Protein AF-W2BV32-F1 (afdb_monomer)

Solvent-accessible surface area (backbone atoms only — not comparable to full-atom values): 8600 Å² total; per-residue (Å²): 132,86,81,79,48,70,67,58,54,51,50,51,53,52,51,51,54,51,52,50,53,52,49,52,53,50,53,54,49,51,54,41,50,52,50,33,45,52,23,51,53,49,30,51,48,43,51,47,50,52,44,66,72,35,69,88,46,52,92,75,50,54,70,66,59,51,42,52,52,34,34,50,50,22,66,65,28,39,62,22,51,52,48,24,21,56,45,9,70,75,32,90,90,38,41,74,41,48,69,47,67,60,48,67,52,40,73,44,46,42,74,52,52,80,95,43,48,68,58,54,52,50,46,50,48,50,46,47,49,43,45,67,75,60,50,59,94,88,56,89,50,76,55,67,63,36,43,58,55,44,46,51,66,72,75,107

Nearest PDB structures (foldseek):
  8tn1-assembly1_B  TM=3.705E-01  e=7.586E+00  synthetic construct
  7jh6-assembly4_D  TM=3.608E-01  e=7.218E+00  synthetic construct

Structure (mmCIF, N/CA/C/O backbone):
data_AF-W2BV32-F1
#
_entry.id   AF-W2BV32-F1
#
loop_
_atom_site.group_PDB
_atom_site.id
_atom_site.type_symbol
_atom_site.label_atom_id
_atom_site.label_alt_id
_atom_site.label_comp_id
_atom_site.label_asym_id
_atom_site.label_entity_id
_atom_site.label_seq_id
_atom_site.pdbx_PDB_ins_code
_atom_site.Cartn_x
_atom_site.Cartn_y
_atom_site.Cartn_z
_atom_site.occupancy
_atom_site.B_iso_or_equiv
_atom_site.auth_seq_id
_atom_site.auth_comp_id
_atom_site.auth_asym_id
_atom_site.auth_atom_id
_atom_site.pdbx_PDB_model_num
ATOM 1 N N . MET A 1 1 ? 40.824 -3.278 -50.685 1.00 48.25 1 MET A N 1
ATOM 2 C CA . MET A 1 1 ? 40.286 -2.396 -49.625 1.00 48.25 1 MET A CA 1
ATOM 3 C C . MET A 1 1 ? 38.795 -2.242 -49.868 1.00 48.25 1 MET A C 1
ATOM 5 O O . MET A 1 1 ? 38.428 -1.757 -50.929 1.00 48.25 1 MET A O 1
ATOM 9 N N . ASN A 1 2 ? 37.943 -2.731 -48.963 1.00 56.16 2 ASN A N 1
ATOM 10 C CA . ASN A 1 2 ? 36.494 -2.552 -49.095 1.00 56.16 2 ASN A CA 1
ATOM 11 C C . ASN A 1 2 ? 36.163 -1.063 -48.935 1.00 56.16 2 ASN A C 1
ATOM 13 O O . ASN A 1 2 ? 36.404 -0.492 -47.875 1.00 56.16 2 ASN A O 1
ATOM 17 N N . ASN A 1 3 ? 35.633 -0.441 -49.990 1.00 65.56 3 ASN A N 1
ATOM 18 C CA . ASN A 1 3 ? 35.112 0.923 -49.939 1.00 65.56 3 ASN A CA 1
ATOM 19 C C . ASN A 1 3 ? 33.829 0.925 -49.105 1.00 65.56 3 ASN A C 1
ATOM 21 O O . ASN A 1 3 ? 32.744 0.670 -49.630 1.00 65.56 3 ASN A O 1
ATOM 25 N N . ILE A 1 4 ? 33.961 1.191 -47.805 1.00 74.19 4 ILE A N 1
ATOM 26 C CA . ILE A 1 4 ? 32.819 1.472 -46.934 1.00 74.19 4 ILE A CA 1
ATOM 27 C C . ILE A 1 4 ? 32.139 2.722 -47.493 1.00 74.19 4 ILE A C 1
ATOM 29 O O . ILE A 1 4 ? 32.755 3.787 -47.582 1.00 74.19 4 ILE A O 1
ATOM 33 N N . LYS A 1 5 ? 30.883 2.597 -47.932 1.00 84.62 5 LYS A N 1
ATOM 34 C CA . LYS A 1 5 ? 30.152 3.734 -48.493 1.00 84.62 5 LYS A CA 1
ATOM 35 C C . LYS A 1 5 ? 29.690 4.617 -47.337 1.00 84.62 5 LYS A C 1
ATOM 37 O O . LYS A 1 5 ? 29.309 4.114 -46.287 1.00 84.62 5 LYS A O 1
ATOM 42 N N . ILE A 1 6 ? 29.648 5.934 -47.540 1.00 84.38 6 ILE A N 1
ATOM 43 C CA . ILE A 1 6 ? 29.184 6.905 -46.525 1.00 84.38 6 ILE A CA 1
ATOM 44 C C . ILE A 1 6 ? 27.814 6.510 -45.944 1.00 84.38 6 ILE A C 1
ATOM 46 O O . ILE A 1 6 ? 27.593 6.626 -44.743 1.00 84.38 6 ILE A O 1
ATOM 50 N N . LYS A 1 7 ? 26.918 5.959 -46.775 1.00 86.88 7 LYS A N 1
ATOM 51 C CA . LYS A 1 7 ? 25.623 5.421 -46.332 1.00 86.88 7 LYS A CA 1
ATOM 52 C C . LYS A 1 7 ? 25.747 4.317 -45.272 1.00 86.88 7 LYS A C 1
ATOM 54 O O . LYS A 1 7 ? 24.935 4.276 -44.359 1.00 86.88 7 LYS A O 1
ATOM 59 N N . ASP A 1 8 ? 26.763 3.461 -45.366 1.00 87.19 8 ASP A N 1
ATOM 60 C CA . ASP A 1 8 ? 26.977 2.349 -44.440 1.00 87.19 8 ASP A CA 1
ATOM 61 C C . ASP A 1 8 ? 27.458 2.898 -43.085 1.00 87.19 8 ASP A C 1
ATOM 63 O O . ASP A 1 8 ? 27.006 2.446 -42.038 1.00 87.19 8 ASP A O 1
ATOM 67 N N . ILE A 1 9 ? 28.282 3.956 -43.100 1.00 88.00 9 ILE A N 1
ATOM 68 C CA . ILE A 1 9 ? 28.706 4.688 -41.892 1.00 88.00 9 ILE A CA 1
ATOM 69 C C . ILE A 1 9 ? 27.505 5.364 -41.216 1.00 88.00 9 ILE A C 1
ATOM 71 O O . ILE A 1 9 ? 27.337 5.243 -40.004 1.00 88.00 9 ILE A O 1
ATOM 75 N N . ILE A 1 10 ? 26.641 6.036 -41.986 1.00 91.50 10 ILE A N 1
ATOM 76 C CA . ILE A 1 10 ? 25.425 6.682 -41.461 1.00 91.50 10 ILE A CA 1
ATOM 77 C C . ILE A 1 10 ? 24.498 5.649 -40.809 1.00 91.50 10 ILE A C 1
ATOM 79 O O . ILE A 1 10 ? 24.000 5.887 -39.711 1.00 91.50 10 ILE A O 1
ATOM 83 N N . ILE A 1 11 ? 24.299 4.491 -41.447 1.00 93.12 11 ILE A N 1
ATOM 84 C CA . ILE A 1 11 ? 23.478 3.404 -40.893 1.00 93.12 11 ILE A CA 1
ATOM 85 C C . ILE A 1 11 ? 24.051 2.914 -39.558 1.00 93.12 11 ILE A C 1
ATOM 87 O O . ILE A 1 11 ? 23.295 2.747 -38.604 1.00 93.12 11 ILE A O 1
ATOM 91 N N . VAL A 1 12 ? 25.372 2.730 -39.459 1.00 93.44 12 VAL A N 1
ATOM 92 C CA . VAL A 1 12 ? 26.023 2.308 -38.208 1.00 93.44 12 VAL A CA 1
ATOM 93 C C . VAL A 1 12 ? 25.848 3.356 -37.105 1.00 93.44 12 VAL A C 1
ATOM 95 O O . VAL A 1 12 ? 25.494 2.996 -35.984 1.00 93.44 12 VAL A O 1
ATOM 98 N N . ILE A 1 13 ? 26.021 4.646 -37.411 1.00 93.69 13 ILE A N 1
ATOM 99 C CA . ILE A 1 13 ? 25.813 5.732 -36.436 1.00 93.69 13 ILE A CA 1
ATOM 100 C C . ILE A 1 13 ? 24.363 5.740 -35.932 1.00 93.69 13 ILE A C 1
ATOM 102 O O . ILE A 1 13 ? 24.135 5.803 -34.723 1.00 93.69 13 ILE A O 1
ATOM 106 N N . LEU A 1 14 ? 23.383 5.630 -36.835 1.00 94.94 14 LEU A N 1
ATOM 107 C CA . LEU A 1 14 ? 21.966 5.584 -36.466 1.00 94.94 14 LEU A CA 1
ATOM 108 C C . LEU A 1 14 ? 21.632 4.346 -35.624 1.00 94.94 14 LEU A C 1
ATOM 110 O O . LEU A 1 14 ? 20.899 4.459 -34.644 1.00 94.94 14 LEU A O 1
ATOM 114 N N . ALA A 1 15 ? 22.194 3.182 -35.958 1.00 94.62 15 ALA A N 1
ATOM 115 C CA . ALA A 1 15 ? 22.001 1.958 -35.185 1.00 94.62 15 ALA A CA 1
ATOM 116 C C . ALA A 1 15 ? 22.562 2.084 -33.758 1.00 94.62 15 ALA A C 1
ATOM 118 O O . ALA A 1 15 ? 21.894 1.686 -32.804 1.00 94.62 15 ALA A O 1
ATOM 119 N N . ILE A 1 16 ? 23.744 2.690 -33.594 1.00 95.19 16 ILE A N 1
ATOM 120 C CA . ILE A 1 16 ? 24.341 2.953 -32.275 1.00 95.19 16 ILE A CA 1
ATOM 121 C C . ILE A 1 16 ? 23.478 3.939 -31.476 1.00 95.19 16 ILE A C 1
ATOM 123 O O . ILE A 1 16 ? 23.203 3.694 -30.303 1.00 95.19 16 ILE A O 1
ATOM 127 N N . ALA A 1 17 ? 23.005 5.022 -32.102 1.00 94.94 17 ALA A N 1
ATOM 128 C CA . ALA A 1 17 ? 22.154 6.013 -31.443 1.00 94.94 17 ALA A CA 1
ATOM 129 C C . ALA A 1 17 ? 20.810 5.417 -30.984 1.00 94.94 17 ALA A C 1
ATOM 131 O O . ALA A 1 17 ? 20.353 5.689 -29.870 1.00 94.94 17 ALA A O 1
ATOM 132 N N . LEU A 1 18 ? 20.196 4.560 -31.807 1.00 94.69 18 LEU A N 1
ATOM 133 C CA . LEU A 1 18 ? 18.983 3.825 -31.444 1.00 94.69 18 LEU A CA 1
ATOM 134 C C . LEU A 1 18 ? 19.245 2.844 -30.297 1.00 94.69 18 LEU A C 1
ATOM 136 O O . LEU A 1 18 ? 18.495 2.842 -29.324 1.00 94.69 18 LEU A O 1
ATOM 140 N N . ALA A 1 19 ? 20.322 2.058 -30.368 1.00 94.38 19 ALA A N 1
ATOM 141 C CA . ALA A 1 19 ? 20.691 1.118 -29.311 1.00 94.38 19 ALA A CA 1
ATOM 142 C C . ALA A 1 19 ? 20.950 1.827 -27.971 1.00 94.38 19 ALA A C 1
ATOM 144 O O . ALA A 1 19 ? 20.477 1.367 -26.934 1.00 94.38 19 ALA A O 1
ATOM 145 N N . PHE A 1 20 ? 21.639 2.972 -27.992 1.00 93.50 20 PHE A N 1
ATOM 146 C CA . PHE A 1 20 ? 21.865 3.790 -26.802 1.00 93.50 20 PHE A CA 1
ATOM 147 C C . PHE A 1 20 ? 20.552 4.337 -26.227 1.00 93.50 20 PHE A C 1
ATOM 149 O O . PHE A 1 20 ? 20.319 4.246 -25.026 1.00 93.50 20 PHE A O 1
ATOM 156 N N . SER A 1 21 ? 19.658 4.831 -27.087 1.00 91.12 21 SER A N 1
ATOM 157 C CA . SER A 1 21 ? 18.344 5.337 -26.666 1.00 91.12 21 SER A CA 1
ATOM 158 C C . SER A 1 21 ? 17.497 4.241 -26.010 1.00 91.12 21 SER A C 1
ATOM 160 O O . SER A 1 21 ? 16.915 4.454 -24.949 1.00 91.12 21 SER A O 1
ATOM 162 N N . VAL A 1 22 ? 17.472 3.041 -26.603 1.00 90.69 22 VAL A N 1
ATOM 163 C CA . VAL A 1 22 ? 16.794 1.865 -26.034 1.00 90.69 22 VAL A CA 1
ATOM 164 C C . VAL A 1 22 ? 17.420 1.469 -24.696 1.00 90.69 22 VAL A C 1
ATOM 166 O O . VAL A 1 22 ? 16.694 1.203 -23.742 1.00 90.69 22 VAL A O 1
ATOM 169 N N . TYR A 1 23 ? 18.751 1.477 -24.593 1.00 91.44 23 TYR A N 1
ATOM 170 C CA . TYR A 1 23 ? 19.456 1.192 -23.343 1.00 91.44 23 TYR A CA 1
ATOM 171 C C . TYR A 1 23 ? 19.076 2.173 -22.224 1.00 91.44 23 TYR A C 1
ATOM 173 O O . TYR A 1 23 ? 18.764 1.735 -21.117 1.00 91.44 23 TYR A O 1
ATOM 181 N N . CYS A 1 24 ? 19.040 3.480 -22.506 1.00 88.38 24 CYS A N 1
ATOM 182 C CA . CYS A 1 24 ? 18.604 4.491 -21.539 1.00 88.38 24 CYS A CA 1
ATOM 183 C C . CYS A 1 24 ? 17.172 4.234 -21.053 1.00 88.38 24 CYS A C 1
ATOM 185 O O . CYS A 1 24 ? 16.939 4.211 -19.847 1.00 88.38 24 CYS A O 1
ATOM 187 N N . ILE A 1 25 ? 16.240 3.950 -21.970 1.00 87.94 25 ILE A N 1
ATOM 188 C CA . ILE A 1 25 ? 14.847 3.630 -21.624 1.00 87.94 25 ILE A CA 1
ATOM 189 C C . ILE A 1 25 ? 14.774 2.391 -20.723 1.00 87.94 25 ILE A C 1
ATOM 191 O O . ILE A 1 25 ? 14.016 2.384 -19.752 1.00 87.94 25 ILE A O 1
ATOM 195 N N . ILE A 1 26 ? 15.550 1.343 -21.014 1.00 87.75 26 ILE A N 1
ATOM 196 C CA . ILE A 1 26 ? 15.592 0.133 -20.180 1.00 87.75 26 ILE A CA 1
ATOM 197 C C . ILE A 1 26 ? 16.084 0.480 -18.772 1.00 87.75 26 ILE A C 1
ATOM 199 O O . ILE A 1 26 ? 15.426 0.120 -17.799 1.00 87.75 26 ILE A O 1
ATOM 203 N N . LYS A 1 27 ? 17.185 1.231 -18.649 1.00 89.25 27 LYS A N 1
ATOM 204 C CA . LYS A 1 27 ? 17.752 1.611 -17.345 1.00 89.25 27 LYS A CA 1
ATOM 205 C C . LYS A 1 27 ? 16.840 2.506 -16.518 1.00 89.25 27 LYS A C 1
ATOM 207 O O . LYS A 1 27 ? 16.714 2.292 -15.315 1.00 89.25 27 LYS A O 1
ATOM 212 N N . GLU A 1 28 ? 16.164 3.461 -17.144 1.00 88.06 28 GLU A N 1
ATOM 213 C CA . GLU A 1 28 ? 15.154 4.272 -16.461 1.00 88.06 28 GLU A CA 1
ATOM 214 C C . GLU A 1 28 ? 13.997 3.408 -15.949 1.00 88.06 28 GLU A C 1
ATOM 216 O O . GLU A 1 28 ? 13.564 3.564 -14.808 1.00 88.06 28 GLU A O 1
ATOM 221 N N . ASN A 1 29 ? 13.522 2.452 -16.753 1.00 88.19 29 ASN A N 1
ATOM 222 C CA . ASN A 1 29 ? 12.444 1.559 -16.336 1.00 88.19 29 ASN A CA 1
ATOM 223 C C . ASN A 1 29 ? 12.867 0.574 -15.243 1.00 88.19 29 ASN A C 1
ATOM 225 O O . ASN A 1 29 ? 12.047 0.293 -14.375 1.00 88.19 29 ASN A O 1
ATOM 229 N N . GLU A 1 30 ? 14.110 0.087 -15.243 1.00 89.69 30 GLU A N 1
ATOM 230 C CA . GLU A 1 30 ? 14.673 -0.705 -14.138 1.00 89.69 30 GLU A CA 1
ATOM 231 C C . GLU A 1 30 ? 14.678 0.105 -12.831 1.00 89.69 30 GLU A C 1
ATOM 233 O O . GLU A 1 30 ? 14.182 -0.364 -11.811 1.00 89.69 30 GLU A O 1
ATOM 238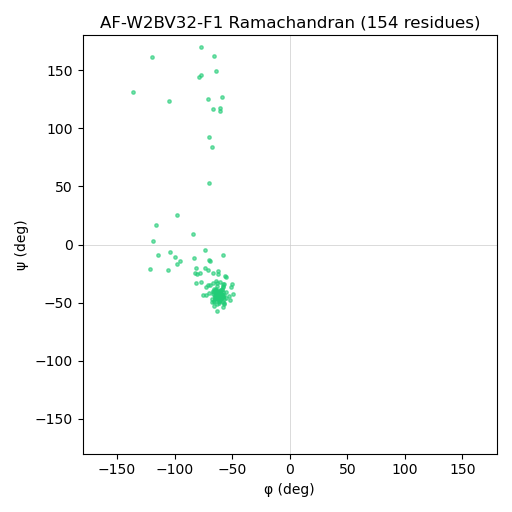 N N . ALA A 1 31 ? 15.127 1.363 -12.866 1.00 90.38 31 ALA A N 1
ATOM 239 C CA . ALA A 1 31 ? 15.119 2.223 -11.681 1.00 90.38 31 ALA A CA 1
ATOM 240 C C . ALA A 1 31 ? 13.694 2.518 -11.169 1.00 90.38 31 ALA A C 1
ATOM 242 O O . ALA A 1 31 ? 13.446 2.521 -9.961 1.00 90.38 31 ALA A O 1
ATOM 243 N N . ILE A 1 32 ? 12.735 2.738 -12.078 1.00 91.00 32 ILE A N 1
ATOM 244 C CA . ILE A 1 32 ? 11.313 2.902 -11.730 1.00 91.00 32 ILE A CA 1
ATOM 245 C C . ILE A 1 32 ? 10.764 1.618 -11.097 1.00 91.00 32 ILE A C 1
ATOM 247 O O . ILE A 1 32 ? 10.062 1.686 -10.087 1.00 91.00 32 ILE A O 1
ATOM 251 N N . ALA A 1 33 ? 11.101 0.461 -11.668 1.00 89.44 33 ALA A N 1
ATOM 252 C CA . ALA A 1 33 ? 10.710 -0.855 -11.177 1.00 89.44 33 ALA A CA 1
ATOM 253 C C . ALA A 1 33 ? 11.175 -1.064 -9.725 1.00 89.44 33 ALA A C 1
ATOM 255 O O . ALA A 1 33 ? 10.363 -1.371 -8.847 1.00 89.44 33 ALA A O 1
ATOM 256 N N . ASP A 1 34 ? 12.456 -0.816 -9.455 1.00 90.00 34 ASP A N 1
ATOM 257 C CA . ASP A 1 34 ? 13.046 -0.938 -8.120 1.00 90.00 34 ASP A CA 1
ATOM 258 C C . ASP A 1 34 ? 12.420 0.043 -7.123 1.00 90.00 34 ASP A C 1
ATOM 260 O 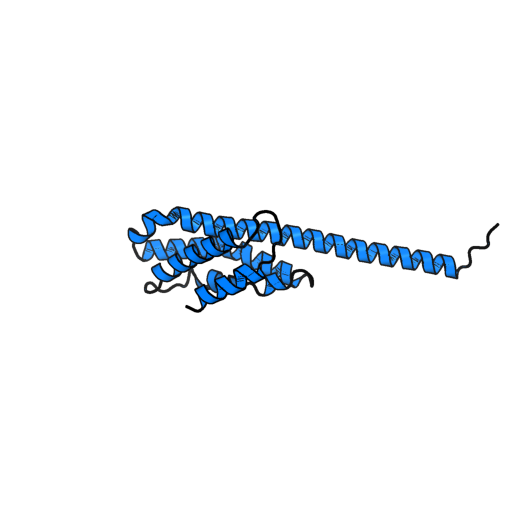O . ASP A 1 34 ? 12.098 -0.329 -5.989 1.00 90.00 34 ASP A O 1
ATOM 264 N N . GLY A 1 35 ? 12.173 1.284 -7.553 1.00 91.50 35 GLY A N 1
ATOM 265 C CA . GLY A 1 35 ? 11.501 2.292 -6.738 1.00 91.50 35 GLY A CA 1
ATOM 266 C C . GLY A 1 35 ? 10.083 1.876 -6.338 1.00 91.50 35 GLY A C 1
ATOM 267 O O . GLY A 1 35 ? 9.720 1.979 -5.164 1.00 91.50 35 GLY A O 1
ATOM 268 N N . ILE A 1 36 ? 9.292 1.349 -7.280 1.00 90.88 36 ILE A N 1
ATOM 269 C CA . ILE A 1 36 ? 7.943 0.834 -6.998 1.00 90.88 36 ILE A CA 1
ATOM 270 C C . ILE A 1 36 ? 8.027 -0.364 -6.055 1.00 90.88 36 ILE A C 1
ATOM 272 O O . ILE A 1 36 ? 7.283 -0.413 -5.077 1.00 90.88 36 ILE A O 1
ATOM 276 N N . LYS A 1 37 ? 8.945 -1.305 -6.296 1.00 88.44 37 LYS A N 1
ATOM 277 C CA . LYS A 1 37 ? 9.123 -2.489 -5.447 1.00 88.44 37 LYS A CA 1
ATOM 278 C C . LYS A 1 37 ? 9.431 -2.103 -3.998 1.00 88.44 37 LYS A C 1
ATOM 280 O O . LYS A 1 37 ? 8.766 -2.583 -3.081 1.00 88.44 37 LYS A O 1
ATOM 285 N N . SER A 1 38 ? 10.389 -1.200 -3.798 1.00 90.38 38 SER A N 1
ATOM 286 C CA . SER A 1 38 ? 10.771 -0.693 -2.475 1.00 90.38 38 SER A CA 1
ATOM 287 C C . SER A 1 38 ? 9.603 0.009 -1.775 1.00 90.38 38 SER A C 1
ATOM 289 O O . SER A 1 38 ? 9.260 -0.309 -0.636 1.00 90.38 38 SER A O 1
ATOM 291 N N . SER A 1 39 ? 8.920 0.907 -2.487 1.00 91.31 39 SER A N 1
ATOM 292 C CA . SER A 1 39 ? 7.752 1.625 -1.974 1.00 91.31 39 SER A CA 1
ATOM 293 C C . SER A 1 39 ? 6.614 0.673 -1.573 1.00 91.31 39 SER A C 1
ATOM 295 O O . SER A 1 39 ? 6.054 0.814 -0.486 1.00 91.31 39 SER A O 1
ATOM 297 N N . ARG A 1 40 ? 6.302 -0.335 -2.395 1.00 88.31 40 ARG A N 1
ATOM 298 C CA . ARG A 1 40 ? 5.262 -1.333 -2.096 1.00 88.31 40 ARG A CA 1
ATOM 299 C C . ARG A 1 40 ? 5.622 -2.210 -0.907 1.00 88.31 40 ARG A C 1
ATOM 301 O O . ARG A 1 40 ? 4.748 -2.504 -0.094 1.00 88.31 40 ARG A O 1
ATOM 308 N N . GLN A 1 41 ? 6.892 -2.586 -0.775 1.00 88.12 41 GLN A N 1
ATOM 309 C CA . GLN A 1 41 ? 7.362 -3.317 0.396 1.00 88.12 41 GLN A CA 1
ATOM 310 C C . GLN A 1 41 ? 7.225 -2.474 1.671 1.00 88.12 41 GLN A C 1
ATOM 312 O O . GLN A 1 41 ? 6.756 -2.992 2.681 1.00 88.12 41 GLN A O 1
ATOM 317 N N . GLY A 1 42 ? 7.568 -1.183 1.610 1.00 91.75 42 GLY A N 1
ATOM 318 C CA . GLY A 1 42 ? 7.352 -0.239 2.709 1.00 91.75 42 GLY A CA 1
ATOM 319 C C . GLY A 1 42 ? 5.880 -0.147 3.105 1.00 91.75 42 GLY A C 1
ATOM 320 O O . GLY A 1 42 ? 5.536 -0.456 4.239 1.00 91.75 42 GLY A O 1
ATOM 321 N N . LEU A 1 43 ? 4.987 0.123 2.145 1.00 92.00 43 LEU A N 1
ATOM 322 C CA . LEU A 1 43 ? 3.541 0.174 2.398 1.00 92.00 43 LEU A CA 1
ATOM 323 C C . LEU A 1 43 ? 3.025 -1.099 3.080 1.00 92.00 43 LEU A C 1
ATOM 325 O O . LEU A 1 43 ? 2.226 -1.045 4.013 1.00 92.00 43 LEU A O 1
ATOM 329 N N . ARG A 1 44 ? 3.474 -2.259 2.604 1.00 89.62 44 ARG A N 1
ATOM 330 C CA . ARG A 1 44 ? 3.078 -3.545 3.168 1.00 89.62 44 ARG A CA 1
ATOM 331 C C . ARG A 1 44 ? 3.562 -3.713 4.607 1.00 89.62 44 ARG A C 1
ATOM 333 O O . ARG A 1 44 ? 2.818 -4.254 5.424 1.00 89.62 44 ARG A O 1
ATOM 340 N N . ASN A 1 45 ? 4.777 -3.264 4.911 1.00 92.06 45 ASN A N 1
ATOM 341 C CA . ASN A 1 45 ? 5.298 -3.276 6.273 1.00 92.06 45 ASN A CA 1
ATOM 342 C C . ASN A 1 45 ? 4.442 -2.401 7.191 1.00 92.06 45 ASN A C 1
ATOM 344 O O . ASN A 1 45 ? 4.094 -2.869 8.269 1.00 92.06 45 ASN A O 1
ATOM 348 N N . GLU A 1 46 ? 4.025 -1.215 6.740 1.00 95.50 46 GLU A N 1
ATOM 349 C CA . GLU A 1 46 ? 3.162 -0.331 7.535 1.00 95.50 46 GLU A CA 1
ATOM 350 C C . GLU A 1 46 ? 1.781 -0.945 7.788 1.00 95.50 46 GLU A C 1
ATOM 352 O O . GLU A 1 46 ? 1.304 -0.974 8.921 1.00 95.50 46 GLU A O 1
ATOM 357 N N . ILE A 1 47 ? 1.149 -1.528 6.761 1.00 94.38 47 ILE A N 1
ATOM 358 C CA . ILE A 1 47 ? -0.148 -2.214 6.907 1.00 94.38 47 ILE A CA 1
ATOM 359 C C . ILE A 1 47 ? -0.034 -3.384 7.893 1.00 94.38 47 ILE A C 1
ATOM 361 O O . ILE A 1 47 ? -0.884 -3.546 8.772 1.00 94.38 47 ILE A O 1
ATOM 365 N N . ASN A 1 48 ? 1.006 -4.211 7.752 1.00 94.06 48 ASN A N 1
ATOM 366 C CA . ASN A 1 48 ? 1.210 -5.356 8.633 1.00 94.06 48 ASN A CA 1
ATOM 367 C C . ASN A 1 48 ? 1.539 -4.912 10.064 1.00 94.06 48 ASN A C 1
ATOM 369 O O . ASN A 1 48 ? 0.931 -5.403 11.009 1.00 94.06 48 ASN A O 1
ATOM 373 N N . GLY A 1 49 ? 2.457 -3.957 10.218 1.00 95.81 49 GLY A N 1
ATOM 374 C CA . GLY A 1 49 ? 2.873 -3.415 11.507 1.00 95.81 49 GLY A CA 1
ATOM 375 C C . GLY A 1 49 ? 1.711 -2.786 12.265 1.00 95.81 49 GLY A C 1
ATOM 376 O O . GLY A 1 49 ? 1.537 -3.062 13.450 1.00 95.81 49 GLY A O 1
ATOM 377 N N . PHE A 1 50 ? 0.860 -2.021 11.580 1.00 97.19 50 PHE A N 1
ATOM 378 C CA . PHE A 1 50 ? -0.344 -1.452 12.173 1.00 97.19 50 PHE A CA 1
ATOM 379 C C . PHE A 1 50 ? -1.330 -2.532 12.640 1.00 97.19 50 PHE A C 1
ATOM 381 O O . PHE A 1 50 ? -1.767 -2.514 13.795 1.00 97.19 50 PHE A O 1
ATOM 388 N N . ALA A 1 51 ? -1.665 -3.494 11.774 1.00 95.69 51 ALA A N 1
ATOM 389 C CA . ALA A 1 51 ? -2.603 -4.559 12.119 1.00 95.69 51 ALA A CA 1
ATOM 390 C C . ALA A 1 51 ? -2.101 -5.400 13.303 1.00 95.69 51 ALA A C 1
ATOM 392 O O . ALA A 1 51 ? -2.855 -5.620 14.252 1.00 95.69 51 ALA A O 1
ATOM 393 N N . ASP A 1 52 ? -0.830 -5.806 13.281 1.00 95.62 52 ASP A N 1
ATOM 394 C CA . ASP A 1 52 ? -0.214 -6.631 14.323 1.00 95.62 52 ASP A CA 1
ATOM 395 C C . ASP A 1 52 ? -0.118 -5.870 15.658 1.00 95.62 52 ASP A C 1
ATOM 397 O O . ASP A 1 52 ? -0.449 -6.414 16.716 1.00 95.62 52 ASP A O 1
ATOM 401 N N . LYS A 1 53 ? 0.279 -4.587 15.624 1.00 96.69 53 LYS A N 1
ATOM 402 C CA . LYS A 1 53 ? 0.411 -3.732 16.817 1.00 96.69 53 LYS A CA 1
ATOM 403 C C . LYS A 1 53 ? -0.912 -3.570 17.561 1.00 96.69 53 LYS A C 1
ATOM 405 O O . LYS A 1 53 ? -0.925 -3.569 18.794 1.00 96.69 53 LYS A O 1
ATOM 410 N N . TYR A 1 54 ? -2.015 -3.424 16.828 1.00 97.00 54 TYR A N 1
ATOM 411 C CA . TYR A 1 54 ? -3.309 -3.086 17.416 1.00 97.00 54 TYR A CA 1
ATOM 412 C C . TYR A 1 54 ? -4.297 -4.256 17.516 1.00 97.00 54 TYR A C 1
ATOM 414 O O . TYR A 1 5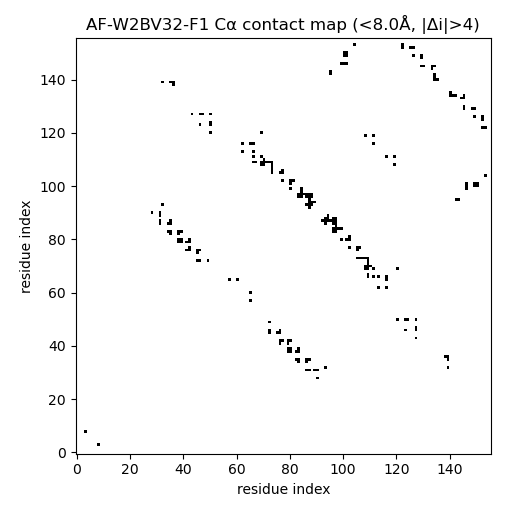4 ? -5.319 -4.118 18.183 1.00 97.00 54 TYR A O 1
ATOM 422 N N . GLU A 1 55 ? -3.999 -5.436 16.963 1.00 94.56 55 GLU A N 1
ATOM 423 C CA . GLU A 1 55 ? -4.920 -6.585 16.930 1.00 94.56 55 GLU A CA 1
ATOM 424 C C . GLU A 1 55 ? -5.564 -6.929 18.284 1.00 94.56 55 GLU A C 1
ATOM 426 O O . GLU A 1 55 ? -6.762 -7.209 18.354 1.00 94.56 55 GLU A O 1
ATOM 431 N N . LYS A 1 56 ? -4.783 -6.902 19.368 1.00 94.50 56 LYS A N 1
ATOM 432 C CA . LYS A 1 56 ? -5.237 -7.306 20.712 1.00 94.50 56 LYS A CA 1
ATOM 433 C C . LYS A 1 56 ? -5.656 -6.133 21.599 1.00 94.50 56 LYS A C 1
ATOM 435 O O . LYS A 1 56 ? -6.281 -6.346 22.642 1.00 94.50 56 LYS A O 1
ATOM 440 N N . SER A 1 57 ? -5.269 -4.915 21.231 1.00 95.62 57 SER A N 1
ATOM 441 C CA . SER A 1 57 ? -5.465 -3.703 22.032 1.00 95.62 57 SER A CA 1
ATOM 442 C C . SER A 1 57 ? -6.575 -2.808 21.491 1.00 95.62 57 SER A C 1
ATOM 444 O O . SER A 1 57 ? -7.163 -2.079 22.282 1.00 95.62 57 SER A O 1
ATOM 446 N N . TRP A 1 58 ? -6.942 -2.922 20.209 1.00 97.31 58 TRP A N 1
ATOM 447 C CA . TRP A 1 58 ? -7.904 -2.034 19.549 1.00 97.31 58 TRP A CA 1
ATOM 448 C C . TRP A 1 58 ? -9.226 -1.889 20.312 1.00 97.31 58 TRP A C 1
ATOM 450 O O . TRP A 1 58 ? -9.677 -0.781 20.587 1.00 97.31 58 TRP A O 1
ATOM 460 N N . ASN A 1 59 ? -9.820 -3.002 20.750 1.00 95.06 59 ASN A N 1
ATOM 461 C CA . ASN A 1 59 ? -11.097 -2.990 21.479 1.00 95.06 59 ASN A CA 1
ATOM 462 C C . ASN A 1 59 ? -11.000 -2.407 22.898 1.00 95.06 59 ASN A C 1
ATOM 464 O O . ASN A 1 59 ? -12.026 -2.143 23.517 1.00 95.06 59 ASN A O 1
ATOM 468 N N . LYS A 1 60 ? -9.784 -2.233 23.424 1.00 96.38 60 LYS A N 1
ATOM 469 C CA . LYS A 1 60 ? -9.522 -1.637 24.741 1.00 96.38 60 LYS A CA 1
ATOM 470 C C . LYS A 1 60 ? -9.216 -0.141 24.648 1.00 96.38 60 LYS A C 1
ATOM 472 O O . LYS A 1 60 ? -9.221 0.527 25.676 1.00 96.38 60 LYS A O 1
ATOM 477 N N . MET A 1 61 ? -8.941 0.361 23.445 1.00 97.00 61 MET A N 1
ATOM 478 C CA . MET A 1 61 ? -8.620 1.762 23.195 1.00 97.00 61 MET A CA 1
ATOM 479 C C . MET A 1 61 ? -9.884 2.621 23.169 1.00 97.00 61 MET A C 1
ATOM 481 O O . MET A 1 61 ? -10.932 2.213 22.656 1.00 97.00 61 MET A O 1
ATOM 485 N N . ASN A 1 62 ? -9.770 3.844 23.673 1.00 96.69 62 ASN A N 1
ATOM 486 C CA . ASN A 1 62 ? -10.794 4.866 23.519 1.00 96.69 62 ASN A CA 1
ATOM 487 C C . ASN A 1 62 ? -10.762 5.478 22.100 1.00 96.69 62 ASN A C 1
ATOM 489 O O . ASN A 1 62 ? -9.847 5.244 21.309 1.00 96.69 62 ASN A O 1
ATOM 493 N N . ASN A 1 63 ? -11.774 6.279 21.756 1.00 96.38 63 ASN A N 1
ATOM 494 C CA . ASN A 1 63 ? -11.879 6.860 20.412 1.00 96.38 63 ASN A CA 1
ATOM 495 C C . ASN A 1 63 ? -10.732 7.822 20.062 1.00 96.38 63 ASN A C 1
ATOM 497 O O . ASN A 1 63 ? -10.372 7.908 18.892 1.00 96.38 63 ASN A O 1
ATOM 501 N N . GLY A 1 64 ? -10.167 8.534 21.042 1.00 96.50 64 GLY A N 1
ATOM 502 C CA . GLY A 1 64 ? -9.016 9.414 20.827 1.00 96.50 64 GLY A CA 1
ATOM 503 C C . GLY A 1 64 ? -7.773 8.620 20.435 1.00 96.50 64 GLY A C 1
ATOM 504 O O . GLY A 1 64 ? -7.179 8.893 19.398 1.00 96.50 64 GLY A O 1
ATOM 505 N N . GLU A 1 65 ? -7.463 7.566 21.191 1.00 97.12 65 GLU A N 1
ATOM 506 C CA . GLU A 1 65 ? -6.334 6.664 20.915 1.00 97.12 65 GLU A CA 1
ATOM 507 C C . GLU A 1 65 ? -6.476 5.965 19.554 1.00 97.12 65 GLU A C 1
ATOM 509 O O . GLU A 1 65 ? -5.509 5.838 18.805 1.00 97.12 65 GLU A O 1
ATOM 514 N N . LYS A 1 66 ? -7.689 5.515 19.202 1.00 97.69 66 LYS A N 1
ATOM 515 C CA . LYS A 1 66 ? -7.972 4.902 17.892 1.00 97.69 66 LYS A CA 1
ATOM 516 C C . LYS A 1 66 ? -7.775 5.886 16.742 1.00 97.69 66 LYS A C 1
ATOM 518 O O . LYS A 1 66 ? -7.261 5.505 15.693 1.00 97.69 66 LYS A O 1
ATOM 523 N N . LYS A 1 67 ? -8.199 7.139 16.928 1.00 97.12 67 LYS A N 1
ATOM 524 C CA . LYS A 1 67 ? -8.039 8.192 15.923 1.00 97.12 67 LYS A CA 1
ATOM 525 C C . LYS A 1 67 ? -6.564 8.511 15.703 1.00 97.12 67 LYS A C 1
ATOM 527 O O . LYS A 1 67 ? -6.113 8.463 14.566 1.00 97.12 67 LYS A O 1
ATOM 532 N N . GLU A 1 68 ? -5.816 8.717 16.781 1.00 96.62 68 GLU A N 1
ATOM 533 C CA . GLU A 1 68 ? -4.369 8.944 16.730 1.00 96.62 68 GLU A CA 1
ATOM 534 C C . GLU A 1 68 ? -3.636 7.771 16.057 1.00 96.62 68 GLU A C 1
ATOM 536 O O . GLU A 1 68 ? -2.760 7.973 15.221 1.00 96.62 68 GLU A O 1
ATOM 541 N N . ALA A 1 69 ? -4.030 6.527 16.347 1.00 97.31 69 ALA A N 1
ATOM 542 C CA . ALA A 1 69 ? -3.457 5.354 15.693 1.00 97.31 69 ALA A CA 1
ATOM 543 C C . ALA A 1 69 ? -3.686 5.347 14.169 1.00 97.31 69 ALA A C 1
ATOM 545 O O . ALA A 1 69 ? -2.759 5.035 13.422 1.00 97.31 69 ALA A O 1
ATOM 546 N N . LEU A 1 70 ? -4.888 5.702 13.695 1.00 97.25 70 LEU A N 1
ATOM 547 C CA . LEU A 1 70 ? -5.183 5.788 12.257 1.00 97.25 70 LEU A CA 1
ATOM 548 C C . LEU A 1 70 ? -4.492 6.981 11.584 1.00 97.25 70 LEU A C 1
ATOM 550 O O . LEU A 1 70 ? -4.075 6.859 10.435 1.00 97.25 70 LEU A O 1
ATOM 554 N N . GLU A 1 71 ? -4.352 8.111 12.279 1.00 96.94 71 GLU A N 1
ATOM 555 C CA . GLU A 1 71 ? -3.601 9.277 11.795 1.00 96.94 71 GLU A CA 1
ATOM 556 C C . GLU A 1 71 ? -2.107 8.951 11.639 1.00 96.94 71 GLU A C 1
ATOM 558 O O . GLU A 1 71 ? -1.513 9.252 10.603 1.00 96.94 71 GLU A O 1
ATOM 563 N N . ASN A 1 72 ? -1.516 8.256 12.616 1.00 97.25 72 ASN A N 1
ATOM 564 C CA . ASN A 1 72 ? -0.131 7.790 12.536 1.00 97.25 72 ASN A CA 1
ATOM 565 C C . ASN A 1 72 ? 0.057 6.786 11.394 1.00 97.25 72 ASN A C 1
ATOM 567 O O . ASN A 1 72 ? 0.953 6.959 10.572 1.00 97.25 72 ASN A O 1
ATOM 571 N N . PHE A 1 73 ? -0.847 5.810 11.269 1.00 97.56 73 PHE A N 1
ATOM 572 C CA . PHE A 1 73 ? -0.832 4.868 10.151 1.00 97.56 73 PHE A CA 1
ATOM 573 C C . PHE A 1 73 ? -0.940 5.568 8.791 1.00 97.56 73 PHE A C 1
ATOM 575 O O . PHE A 1 73 ? -0.206 5.227 7.867 1.00 97.56 73 PHE A O 1
ATOM 582 N N . GLN A 1 74 ? -1.820 6.566 8.655 1.00 97.31 74 GLN A N 1
ATOM 583 C CA . GLN A 1 74 ? -1.891 7.378 7.441 1.00 97.31 74 GLN A CA 1
ATOM 584 C C . GLN A 1 74 ? -0.543 8.039 7.142 1.00 97.31 74 GLN A C 1
ATOM 586 O O . GLN A 1 74 ? -0.071 7.969 6.009 1.00 97.31 74 GLN A O 1
ATOM 591 N N . SER A 1 75 ? 0.052 8.696 8.139 1.00 97.00 75 SER A N 1
ATOM 592 C CA . SER A 1 75 ? 1.321 9.415 7.996 1.00 97.00 75 SER A CA 1
ATOM 593 C C . SER A 1 75 ? 2.456 8.493 7.536 1.00 97.00 75 SER A C 1
ATOM 595 O O . SER A 1 75 ? 3.247 8.868 6.671 1.00 97.00 75 SER A O 1
ATOM 597 N N . GLU A 1 76 ? 2.495 7.266 8.056 1.00 97.12 76 GLU A N 1
ATOM 598 C CA . GLU A 1 76 ? 3.499 6.251 7.722 1.00 97.12 76 GLU A CA 1
ATOM 599 C C . GLU A 1 76 ? 3.241 5.617 6.341 1.00 97.12 76 GLU A C 1
ATOM 601 O O . GLU A 1 76 ? 4.152 5.488 5.524 1.00 97.12 76 GLU A O 1
ATOM 606 N N . ALA A 1 77 ? 1.989 5.280 6.015 1.00 95.94 77 ALA A N 1
ATOM 607 C CA . ALA A 1 77 ? 1.640 4.567 4.784 1.00 95.94 77 ALA A CA 1
ATOM 608 C C . ALA A 1 77 ? 1.543 5.467 3.536 1.00 95.94 77 ALA A C 1
ATOM 610 O O . ALA A 1 77 ? 1.840 5.026 2.417 1.00 95.94 77 ALA A O 1
ATOM 611 N N . LEU A 1 78 ? 1.114 6.726 3.691 1.00 95.62 78 LEU A N 1
ATOM 612 C CA . LEU A 1 78 ? 0.831 7.636 2.576 1.00 95.62 78 LEU A CA 1
ATOM 613 C C . LEU A 1 78 ? 2.056 7.924 1.685 1.00 95.62 78 LEU A C 1
ATOM 615 O O . LEU A 1 78 ? 1.906 7.849 0.460 1.00 95.62 78 LEU A O 1
ATOM 619 N N . PRO A 1 79 ? 3.265 8.197 2.222 1.00 96.38 79 PRO A N 1
ATOM 620 C CA . PRO A 1 79 ? 4.453 8.440 1.404 1.00 96.38 79 PRO A CA 1
ATOM 621 C C . PRO A 1 79 ? 4.790 7.258 0.497 1.00 96.38 79 PRO A C 1
ATOM 623 O O . PRO A 1 79 ? 5.152 7.447 -0.669 1.00 96.38 79 PRO A O 1
ATOM 626 N N . HIS A 1 80 ? 4.621 6.033 1.002 1.00 94.19 80 HIS A N 1
ATOM 627 C CA . HIS A 1 80 ? 4.864 4.828 0.228 1.00 94.19 80 HIS A CA 1
ATOM 628 C C . HIS A 1 80 ? 3.905 4.748 -0.953 1.00 94.19 80 HIS A C 1
ATOM 630 O O . HIS A 1 80 ? 4.358 4.738 -2.099 1.00 94.19 80 HIS A O 1
ATOM 636 N N . ILE A 1 81 ? 2.593 4.771 -0.717 1.00 91.44 81 ILE A N 1
ATOM 637 C CA . ILE A 1 81 ? 1.640 4.642 -1.821 1.00 91.44 81 ILE A CA 1
ATOM 638 C C . ILE A 1 81 ? 1.729 5.819 -2.805 1.00 91.44 81 ILE A C 1
ATOM 640 O O . ILE A 1 81 ? 1.719 5.593 -4.015 1.00 91.44 81 ILE A O 1
ATOM 644 N N . ALA A 1 82 ? 1.935 7.050 -2.326 1.00 93.88 82 ALA A N 1
ATOM 645 C CA . ALA A 1 82 ? 2.131 8.221 -3.181 1.00 93.88 82 ALA A CA 1
ATOM 646 C C . ALA A 1 82 ? 3.356 8.071 -4.100 1.00 93.88 82 ALA A C 1
ATOM 648 O O . ALA A 1 82 ? 3.272 8.371 -5.293 1.00 93.88 82 ALA A O 1
ATOM 649 N N . THR A 1 83 ? 4.465 7.541 -3.574 1.00 93.38 83 THR A N 1
ATOM 650 C CA . THR A 1 83 ? 5.681 7.276 -4.356 1.00 93.38 83 THR A CA 1
ATOM 651 C C . THR A 1 83 ? 5.420 6.250 -5.456 1.00 93.38 83 THR A C 1
ATOM 653 O O . THR A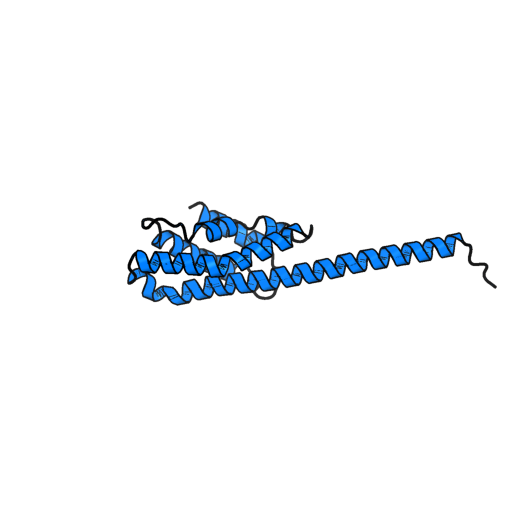 1 83 ? 5.764 6.501 -6.611 1.00 93.38 83 THR A O 1
ATOM 656 N N . SER A 1 84 ? 4.753 5.131 -5.143 1.00 90.06 84 SER A N 1
ATOM 657 C CA . SER A 1 84 ? 4.424 4.117 -6.158 1.00 90.06 84 SER A CA 1
ATOM 658 C C . SER A 1 84 ? 3.536 4.675 -7.273 1.00 90.06 84 SER A C 1
ATOM 660 O O . SER A 1 84 ? 3.792 4.407 -8.446 1.00 90.06 84 SER A O 1
ATOM 662 N N . ARG A 1 85 ? 2.557 5.529 -6.934 1.00 91.88 85 ARG A N 1
ATOM 663 C CA . ARG A 1 85 ? 1.706 6.208 -7.920 1.00 91.88 85 ARG A CA 1
ATOM 664 C C . ARG A 1 85 ? 2.498 7.164 -8.800 1.00 91.88 85 ARG A C 1
ATOM 666 O O . ARG A 1 85 ? 2.325 7.168 -10.018 1.00 91.88 85 ARG A O 1
ATOM 673 N N . TRP A 1 86 ? 3.358 7.983 -8.195 1.00 93.62 86 TRP A N 1
ATOM 674 C CA . TRP A 1 86 ? 4.180 8.947 -8.923 1.00 93.62 86 TRP A CA 1
ATOM 675 C C . TRP A 1 86 ? 5.149 8.254 -9.887 1.00 93.62 86 TRP A C 1
ATOM 677 O O . TRP A 1 86 ? 5.262 8.671 -11.037 1.00 93.62 86 TRP A O 1
ATOM 687 N N . LEU A 1 87 ? 5.785 7.162 -9.459 1.00 91.62 87 LEU A N 1
ATOM 688 C CA . LEU A 1 87 ? 6.636 6.334 -10.314 1.00 91.62 87 LEU A CA 1
ATOM 689 C C . LEU A 1 87 ? 5.834 5.624 -11.414 1.00 91.62 87 LEU A C 1
ATOM 691 O O . LEU A 1 87 ? 6.263 5.605 -12.566 1.00 91.62 87 LEU A O 1
ATOM 695 N N . GLY A 1 88 ? 4.635 5.124 -11.099 1.00 89.25 88 GLY A N 1
ATOM 696 C CA . GLY A 1 88 ? 3.718 4.536 -12.080 1.00 89.25 88 GLY A CA 1
ATOM 697 C C . GLY A 1 88 ? 3.346 5.502 -13.211 1.00 89.25 88 GLY A C 1
ATOM 698 O O . GLY A 1 88 ? 3.277 5.092 -14.365 1.00 89.25 88 GLY A O 1
ATOM 699 N N . ARG A 1 89 ? 3.213 6.805 -12.919 1.00 90.12 89 ARG A N 1
ATOM 700 C CA . ARG A 1 89 ? 2.979 7.858 -13.932 1.00 90.12 89 ARG A CA 1
ATOM 701 C C . ARG A 1 89 ? 4.148 8.080 -14.885 1.00 90.12 89 ARG A C 1
ATOM 703 O O . ARG A 1 89 ? 3.954 8.605 -15.978 1.00 90.12 89 ARG A O 1
ATOM 710 N N . LYS A 1 90 ? 5.368 7.746 -14.464 1.00 88.56 90 LYS A N 1
ATOM 711 C CA . LYS A 1 90 ? 6.592 7.975 -15.245 1.00 88.56 90 LYS A CA 1
ATOM 712 C C . LYS A 1 90 ? 6.850 6.878 -16.277 1.00 88.56 90 LYS A C 1
ATOM 714 O O . LYS A 1 90 ? 7.698 7.073 -17.140 1.00 88.56 90 LYS A O 1
ATOM 719 N N . SER A 1 91 ? 6.132 5.755 -16.214 1.00 83.62 91 SER A N 1
ATOM 720 C CA . SER A 1 91 ? 6.350 4.612 -17.100 1.00 83.62 91 SER A CA 1
ATOM 721 C C . SER A 1 91 ? 5.045 4.023 -17.623 1.00 83.62 91 SER A C 1
ATOM 723 O O . SER A 1 91 ? 4.144 3.668 -16.867 1.00 83.62 91 SER A O 1
ATOM 725 N N . VAL A 1 92 ? 4.986 3.810 -18.939 1.00 80.31 92 VAL A N 1
ATOM 726 C CA . VAL A 1 92 ? 3.871 3.106 -19.590 1.00 80.31 92 VAL A CA 1
ATOM 727 C C . VAL A 1 92 ? 3.729 1.654 -19.119 1.00 80.31 92 VAL A C 1
ATOM 729 O O . VAL A 1 92 ? 2.624 1.120 -19.142 1.00 80.31 92 VAL A O 1
ATOM 732 N N . PHE A 1 93 ? 4.811 1.028 -18.643 1.00 82.06 93 PHE A N 1
ATOM 733 C CA . PHE A 1 93 ? 4.808 -0.356 -18.157 1.00 82.06 93 PHE A CA 1
ATOM 734 C C . PHE A 1 93 ? 4.212 -0.490 -16.750 1.00 82.06 93 PHE A C 1
ATOM 736 O O . PHE A 1 93 ? 3.707 -1.550 -16.385 1.00 82.06 93 PHE A O 1
ATOM 743 N N . TYR A 1 94 ? 4.239 0.590 -15.964 1.00 85.75 94 TYR A N 1
ATOM 744 C CA . TYR A 1 94 ? 3.850 0.585 -14.552 1.00 85.75 94 TYR A CA 1
ATOM 745 C C . TYR A 1 94 ? 2.626 1.453 -14.250 1.00 85.75 94 TYR A C 1
ATOM 747 O O . TYR A 1 94 ? 2.318 1.717 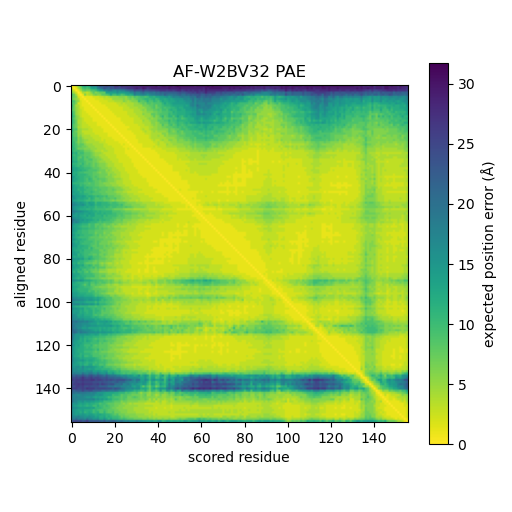-13.087 1.00 85.75 94 TYR A O 1
ATOM 755 N N . LYS A 1 95 ? 1.861 1.821 -15.281 1.00 86.56 95 LYS A N 1
ATOM 756 C CA . LYS A 1 95 ? 0.652 2.641 -15.150 1.00 86.56 95 LYS A CA 1
ATOM 757 C C . LYS A 1 95 ? -0.398 2.047 -14.198 1.00 86.56 95 LYS A C 1
ATOM 759 O O . LYS A 1 95 ? -1.104 2.789 -13.532 1.00 86.56 95 LYS A O 1
ATOM 764 N N . LYS A 1 96 ? -0.443 0.720 -14.026 1.00 84.62 96 LYS A N 1
ATOM 765 C CA . LYS A 1 96 ? -1.325 0.051 -13.043 1.00 84.62 96 LYS A CA 1
ATOM 766 C C . LYS A 1 96 ? -1.150 0.555 -11.599 1.00 84.62 96 LYS A C 1
ATOM 768 O O . LYS A 1 96 ? -2.099 0.515 -10.822 1.00 84.62 96 LYS A O 1
ATOM 773 N N . TYR A 1 97 ? 0.042 1.046 -11.246 1.00 86.44 97 TYR A N 1
ATOM 774 C CA . TYR A 1 97 ? 0.323 1.618 -9.926 1.00 86.44 97 TYR A CA 1
ATOM 775 C C . TYR A 1 97 ? -0.135 3.072 -9.804 1.00 86.44 97 TYR A C 1
ATOM 777 O O . TYR A 1 97 ? -0.339 3.542 -8.692 1.00 86.44 97 TYR A O 1
ATOM 785 N N . GLU A 1 98 ? -0.334 3.795 -10.910 1.00 85.81 98 GLU A N 1
ATOM 786 C CA . GLU A 1 98 ? -0.934 5.133 -10.875 1.00 85.81 98 GLU A CA 1
ATOM 787 C C . GLU A 1 98 ? -2.374 5.083 -10.347 1.00 85.81 98 GLU A C 1
ATOM 789 O O . GLU A 1 98 ? -2.798 6.002 -9.646 1.00 85.81 98 GLU A O 1
ATOM 794 N N . GLU A 1 99 ? -3.117 4.029 -10.671 1.00 83.38 99 GLU A N 1
ATOM 795 C CA . GLU A 1 99 ? -4.543 3.863 -10.365 1.00 83.38 99 GLU A CA 1
ATOM 796 C C . GLU A 1 99 ? -4.784 3.020 -9.105 1.00 83.38 99 GLU A C 1
ATOM 798 O O . GLU A 1 99 ? -5.834 2.400 -8.947 1.00 83.38 99 GLU A O 1
ATOM 803 N N . ASP A 1 100 ? -3.810 2.985 -8.191 1.00 86.69 100 ASP A N 1
ATOM 804 C CA . ASP A 1 100 ? -3.921 2.173 -6.985 1.00 86.69 100 ASP A CA 1
ATOM 805 C C . ASP A 1 100 ? -5.115 2.593 -6.110 1.00 86.69 100 ASP A C 1
ATOM 807 O O . ASP A 1 100 ? -5.162 3.694 -5.548 1.00 86.69 100 ASP A O 1
ATOM 811 N N . VAL A 1 101 ? -6.076 1.674 -5.987 1.00 87.88 101 VAL A N 1
ATOM 812 C CA . VAL A 1 101 ? -7.341 1.852 -5.263 1.00 87.88 101 VAL A CA 1
ATOM 813 C C . VAL A 1 101 ? -7.142 2.109 -3.768 1.00 87.88 101 VAL A C 1
ATOM 815 O O . VAL A 1 101 ? -8.003 2.719 -3.137 1.00 87.88 101 VAL A O 1
ATOM 818 N N . LEU A 1 102 ? -6.002 1.702 -3.196 1.00 90.25 102 LEU A N 1
ATOM 819 C CA . LEU A 1 102 ? -5.694 1.936 -1.784 1.00 90.25 102 LEU A CA 1
ATOM 820 C C . LEU A 1 102 ? -5.400 3.401 -1.469 1.00 90.25 102 LEU A C 1
ATOM 822 O O . LEU A 1 102 ? -5.520 3.802 -0.314 1.00 90.25 102 LEU A O 1
ATOM 826 N N . TYR A 1 103 ? -5.012 4.207 -2.458 1.00 91.94 103 TYR A N 1
ATOM 827 C CA . TYR A 1 103 ? -4.535 5.560 -2.185 1.00 91.94 103 TYR A CA 1
ATOM 828 C C . TYR A 1 103 ? -5.596 6.427 -1.529 1.00 91.94 103 TYR A C 1
ATOM 830 O O . TYR A 1 103 ? -5.331 7.012 -0.488 1.00 91.94 103 TYR A O 1
ATOM 838 N N . MET A 1 104 ? -6.802 6.463 -2.101 1.00 91.31 104 MET A N 1
ATOM 839 C CA . MET A 1 104 ? -7.892 7.268 -1.545 1.00 91.31 104 MET A CA 1
ATOM 840 C C . MET A 1 104 ? -8.290 6.777 -0.154 1.00 91.31 104 MET A C 1
ATOM 842 O O . MET A 1 104 ? -8.691 7.572 0.689 1.00 91.31 104 MET A O 1
ATOM 846 N N . PHE A 1 105 ? -8.187 5.472 0.103 1.00 93.38 105 PHE A N 1
ATOM 847 C CA . PHE A 1 105 ? -8.440 4.929 1.430 1.00 93.38 105 PHE A CA 1
ATOM 848 C C . PHE A 1 105 ? -7.399 5.430 2.437 1.00 93.38 105 PHE A C 1
ATOM 850 O O . PHE A 1 105 ? -7.780 6.012 3.447 1.00 93.38 105 PHE A O 1
ATOM 857 N N . ILE A 1 106 ? -6.106 5.278 2.138 1.00 94.38 106 ILE A N 1
ATOM 858 C CA . ILE A 1 106 ? -5.008 5.706 3.019 1.00 94.38 106 ILE A CA 1
ATOM 859 C C . ILE 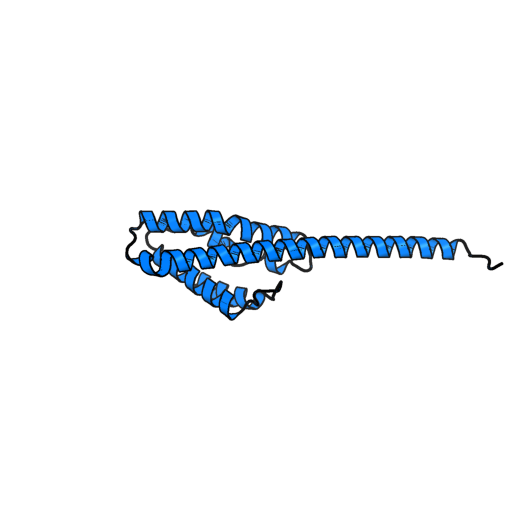A 1 106 ? -5.016 7.225 3.218 1.00 94.38 106 ILE A C 1
ATOM 861 O O . ILE A 1 106 ? -4.853 7.694 4.337 1.00 94.38 106 ILE A O 1
ATOM 865 N N . GLU A 1 107 ? -5.256 8.003 2.165 1.00 93.31 107 GLU A N 1
ATOM 866 C CA . GLU A 1 107 ? -5.337 9.466 2.238 1.00 93.31 107 GLU A CA 1
ATOM 867 C C . GLU A 1 107 ? -6.461 9.954 3.165 1.00 93.31 107 GLU A C 1
ATOM 869 O O . GLU A 1 107 ? -6.327 10.987 3.816 1.00 93.31 107 GLU A O 1
ATOM 874 N N . ASN A 1 108 ? -7.563 9.209 3.264 1.00 92.50 108 ASN A N 1
ATOM 875 C CA . ASN A 1 108 ? -8.717 9.620 4.063 1.00 92.50 108 ASN A CA 1
ATOM 876 C C . ASN A 1 108 ? -8.785 8.951 5.441 1.00 92.50 108 ASN A C 1
ATOM 878 O O . ASN A 1 108 ? -9.610 9.351 6.265 1.00 92.50 108 ASN A O 1
ATOM 882 N N . ILE A 1 109 ? -7.959 7.936 5.717 1.00 92.50 109 ILE A N 1
ATOM 883 C CA . ILE A 1 109 ? -8.146 7.097 6.905 1.00 92.50 109 ILE A CA 1
ATOM 884 C C . ILE A 1 109 ? -7.909 7.857 8.220 1.00 92.50 109 ILE A C 1
ATOM 886 O O . ILE A 1 109 ? -8.636 7.613 9.182 1.00 92.50 109 ILE A O 1
ATOM 890 N N . GLY A 1 110 ? -7.000 8.832 8.276 1.00 83.56 110 GLY A N 1
ATOM 891 C CA . GLY A 1 110 ? -6.801 9.674 9.466 1.00 83.56 110 GLY A CA 1
ATOM 892 C C . GLY A 1 110 ? -7.917 10.702 9.684 1.00 83.56 110 GLY A C 1
ATOM 893 O O . GLY A 1 110 ? -8.171 11.118 10.811 1.00 83.56 110 GLY A O 1
ATOM 894 N N . ALA A 1 111 ? -8.687 11.038 8.645 1.00 87.19 111 ALA A N 1
ATOM 895 C CA . ALA A 1 111 ? -9.894 11.861 8.764 1.00 87.19 111 ALA A CA 1
ATOM 896 C C . ALA A 1 111 ? -11.149 11.044 9.149 1.00 87.19 111 ALA A C 1
ATOM 898 O O . ALA A 1 111 ? -12.270 11.563 9.123 1.00 87.19 111 ALA A O 1
ATOM 899 N N . THR A 1 112 ? -10.992 9.763 9.511 1.00 89.00 112 THR A N 1
ATOM 900 C CA . THR A 1 112 ? -12.108 8.881 9.877 1.00 89.00 112 THR A CA 1
ATOM 901 C C . THR A 1 112 ? -12.890 9.441 11.070 1.00 89.00 112 THR A C 1
ATOM 903 O O . THR A 1 112 ? -12.353 9.704 12.144 1.00 89.00 112 THR A O 1
ATOM 906 N N . SER A 1 113 ? -14.210 9.568 10.908 1.00 87.00 113 SER A N 1
ATOM 907 C CA . SER A 1 113 ? -15.107 9.957 12.002 1.00 87.00 113 SER A CA 1
ATOM 908 C C . SER A 1 113 ? -15.133 8.907 13.118 1.00 87.00 113 SER 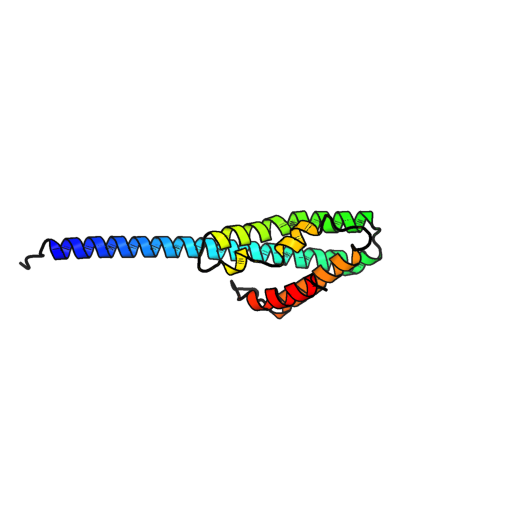A C 1
ATOM 910 O O . SER A 1 113 ? -15.118 7.713 12.823 1.00 87.00 113 SER A O 1
ATOM 912 N N . ASN A 1 114 ? -15.354 9.322 14.370 1.00 89.38 114 ASN A N 1
ATOM 913 C CA . ASN A 1 114 ? -15.423 8.412 15.525 1.00 89.38 114 ASN A CA 1
ATOM 914 C C . ASN A 1 114 ? -16.364 7.206 15.333 1.00 89.38 114 ASN A C 1
ATOM 916 O O . ASN A 1 114 ? -16.067 6.114 15.800 1.00 89.38 114 ASN A O 1
ATOM 920 N N . LYS A 1 115 ? -17.476 7.377 14.603 1.00 88.44 115 LYS A N 1
ATOM 921 C CA . LYS A 1 115 ? -18.456 6.309 14.325 1.00 88.44 115 LYS A CA 1
ATOM 922 C C . LYS A 1 115 ? -17.939 5.205 13.390 1.00 88.44 115 LYS A C 1
ATOM 924 O O . LYS A 1 115 ? -18.598 4.183 13.262 1.00 88.44 115 LYS A O 1
ATOM 929 N N . LYS A 1 116 ? -16.817 5.429 12.701 1.00 93.44 116 LYS A N 1
ATOM 930 C CA . LYS A 1 116 ? -16.261 4.541 11.667 1.00 93.44 116 LYS A CA 1
ATOM 931 C C . LYS A 1 116 ? -14.864 4.008 12.004 1.00 93.44 116 LYS A C 1
ATOM 933 O O . LYS A 1 116 ? -14.300 3.293 11.187 1.00 93.44 116 LYS A O 1
ATOM 938 N N . LEU A 1 117 ? -14.309 4.325 13.179 1.00 94.00 117 LEU A N 1
ATOM 939 C CA 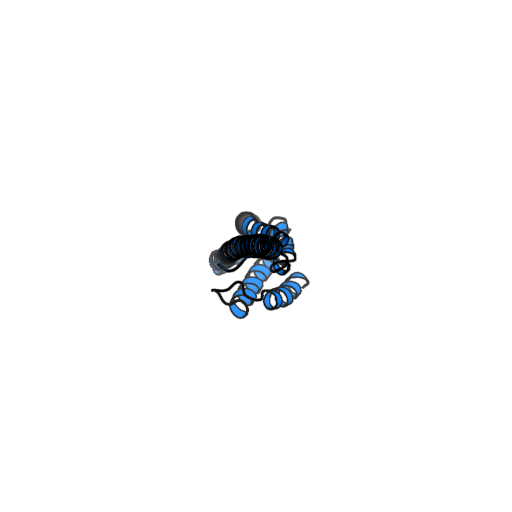. LEU A 1 117 ? -12.945 3.925 13.555 1.00 94.00 117 LEU A CA 1
ATOM 940 C C . LEU A 1 117 ? -12.763 2.401 13.501 1.00 94.00 117 LEU A C 1
ATOM 942 O O . LEU A 1 117 ? -11.818 1.916 12.886 1.00 94.00 117 LEU A O 1
ATOM 946 N N . ASP A 1 118 ? -13.703 1.649 14.078 1.00 95.56 118 ASP A N 1
ATOM 947 C CA . ASP A 1 118 ? -13.657 0.182 14.079 1.00 95.56 118 ASP A C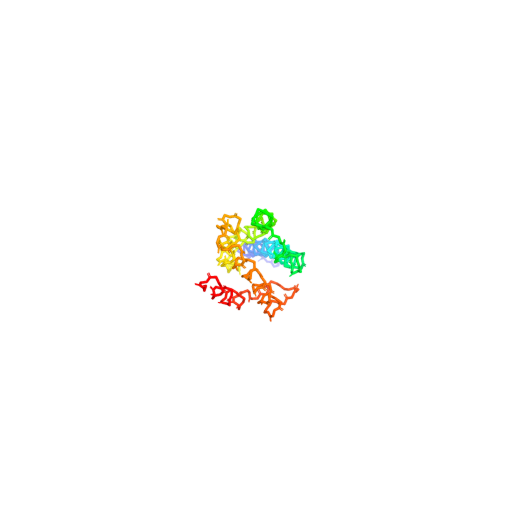A 1
ATOM 948 C C . ASP A 1 118 ? -13.778 -0.398 12.668 1.00 95.56 118 ASP A C 1
ATOM 950 O O . ASP A 1 118 ? -13.041 -1.314 12.307 1.00 95.56 118 ASP A O 1
ATOM 954 N N . THR A 1 119 ? -14.649 0.179 11.836 1.00 95.31 119 THR A N 1
ATOM 955 C CA . THR A 1 119 ? -14.775 -0.202 10.426 1.00 95.31 119 THR A CA 1
ATOM 956 C C . THR A 1 119 ? -13.473 0.045 9.669 1.00 95.31 119 THR A C 1
ATOM 958 O O . THR A 1 119 ? -13.024 -0.837 8.944 1.00 95.31 119 THR A O 1
ATOM 961 N N . SER A 1 120 ? -12.831 1.202 9.855 1.00 95.12 120 SER A N 1
ATOM 962 C CA . SER A 1 120 ? -11.545 1.504 9.216 1.00 95.12 120 SER A CA 1
ATOM 963 C C . SER A 1 120 ? -10.464 0.505 9.630 1.00 95.12 120 SER A C 1
ATOM 965 O O . SER A 1 120 ? -9.746 0.004 8.768 1.00 95.12 120 SER A O 1
ATOM 967 N N . PHE A 1 121 ? -10.388 0.139 10.914 1.00 96.19 121 PHE A N 1
ATOM 968 C CA . PHE A 1 121 ? -9.454 -0.887 11.387 1.00 96.19 121 PHE A CA 1
ATOM 969 C C . PHE A 1 121 ? -9.717 -2.263 10.758 1.00 96.19 121 PHE A C 1
ATOM 971 O O . PHE A 1 121 ? -8.785 -2.914 10.283 1.00 96.19 121 PHE A O 1
ATOM 978 N N . LEU A 1 122 ? -10.982 -2.689 10.691 1.00 95.88 122 LEU A N 1
ATOM 979 C CA . LEU A 1 122 ? -11.362 -3.946 10.040 1.00 95.88 122 LEU A CA 1
ATOM 980 C C . LEU A 1 122 ? -10.981 -3.959 8.555 1.00 95.88 122 LEU A C 1
ATOM 982 O O . LEU A 1 122 ? -10.398 -4.942 8.099 1.00 95.88 122 LEU A O 1
ATOM 986 N N . LYS A 1 123 ? -11.208 -2.853 7.832 1.00 95.50 123 LYS A N 1
ATOM 987 C CA . LYS A 1 123 ? -10.776 -2.717 6.432 1.00 95.50 123 LYS A CA 1
ATOM 988 C C . LYS A 1 123 ? -9.263 -2.881 6.291 1.00 95.50 123 LYS A C 1
ATOM 990 O O . LYS A 1 123 ? -8.827 -3.607 5.404 1.00 95.50 123 LYS A O 1
ATOM 995 N N . VAL A 1 124 ? -8.453 -2.287 7.178 1.00 95.38 124 VAL A N 1
ATOM 996 C CA . VAL A 1 124 ? -6.988 -2.481 7.148 1.00 95.38 124 VAL A CA 1
ATOM 997 C C . VAL A 1 124 ? -6.617 -3.959 7.323 1.00 95.38 124 VAL A C 1
ATOM 999 O O . VAL A 1 124 ? -5.789 -4.472 6.569 1.00 95.38 124 VAL A O 1
ATOM 1002 N N . LYS A 1 125 ? -7.255 -4.674 8.261 1.00 95.44 125 LYS A N 1
ATOM 1003 C CA . LYS A 1 125 ? -7.010 -6.114 8.464 1.00 95.44 125 LYS A CA 1
ATOM 1004 C C . LYS A 1 125 ? -7.394 -6.955 7.247 1.00 95.44 125 LYS A C 1
ATOM 1006 O O . LYS A 1 125 ? -6.682 -7.894 6.896 1.00 95.44 125 LYS A O 1
ATOM 1011 N N . GLU A 1 126 ? -8.515 -6.640 6.613 1.00 94.44 126 GLU A N 1
ATOM 1012 C CA . GLU A 1 126 ? -8.984 -7.374 5.441 1.00 94.44 126 GLU A CA 1
ATOM 1013 C C . GLU A 1 126 ? -8.097 -7.120 4.218 1.00 94.44 126 GLU A C 1
ATOM 1015 O O . GLU A 1 126 ? -7.697 -8.062 3.534 1.00 94.44 126 GLU A O 1
ATOM 1020 N N . ILE A 1 127 ? -7.678 -5.870 4.011 1.00 92.25 127 ILE A N 1
ATOM 1021 C CA . ILE A 1 127 ? -6.684 -5.497 2.999 1.00 92.25 127 ILE A CA 1
ATOM 1022 C C . ILE A 1 127 ? -5.369 -6.251 3.228 1.00 92.25 127 ILE A C 1
ATOM 1024 O O . ILE A 1 127 ? -4.818 -6.812 2.281 1.00 92.25 127 ILE A O 1
ATOM 1028 N N . LEU A 1 128 ? -4.880 -6.323 4.473 1.00 92.06 128 LEU A N 1
ATOM 1029 C CA . LEU A 1 128 ? -3.673 -7.085 4.807 1.00 92.06 128 LEU A CA 1
ATOM 1030 C C . LEU A 1 128 ? -3.800 -8.557 4.407 1.00 92.06 128 LEU A C 1
ATOM 1032 O O . LEU A 1 128 ? -2.859 -9.128 3.855 1.00 92.06 128 LEU A O 1
ATOM 1036 N N . LYS A 1 129 ? -4.955 -9.169 4.681 1.00 91.44 129 LYS A N 1
ATOM 1037 C CA . LYS A 1 129 ? -5.229 -10.553 4.292 1.00 91.44 129 LYS A CA 1
ATOM 1038 C C . LYS A 1 129 ? -5.202 -10.712 2.770 1.00 91.44 129 LYS A C 1
ATOM 1040 O O . LYS A 1 129 ? -4.512 -11.591 2.273 1.00 91.44 129 LYS A O 1
ATOM 1045 N N . ILE A 1 130 ? -5.870 -9.824 2.032 1.00 89.50 130 ILE A N 1
ATOM 1046 C CA . ILE A 1 130 ? -5.881 -9.851 0.562 1.00 89.50 130 ILE A CA 1
ATOM 1047 C C . ILE A 1 130 ? -4.462 -9.752 -0.007 1.00 89.50 130 ILE A C 1
ATOM 1049 O O . ILE A 1 130 ? -4.133 -10.502 -0.922 1.00 89.50 130 ILE A O 1
ATOM 1053 N N . ILE A 1 131 ? -3.629 -8.857 0.532 1.00 84.56 131 ILE A N 1
ATOM 1054 C CA . ILE A 1 131 ? -2.232 -8.695 0.106 1.00 84.56 131 ILE A CA 1
ATOM 1055 C C . ILE A 1 131 ? -1.425 -9.968 0.409 1.00 84.56 131 ILE A C 1
ATOM 1057 O O . ILE A 1 131 ? -0.674 -10.429 -0.443 1.00 84.56 131 ILE A O 1
ATOM 1061 N N . LYS A 1 132 ? -1.604 -10.573 1.593 1.00 84.62 132 LYS A N 1
ATOM 1062 C CA . LYS A 1 132 ? -0.961 -11.849 1.963 1.00 84.62 132 LYS A CA 1
ATOM 1063 C C . LYS A 1 132 ? -1.347 -13.001 1.036 1.00 84.62 132 LYS A C 1
ATOM 1065 O O . LYS A 1 132 ? -0.479 -13.798 0.696 1.00 84.62 132 LYS A O 1
ATOM 1070 N N . ASP A 1 133 ? -2.608 -13.059 0.625 1.00 82.88 133 ASP A N 1
ATOM 1071 C CA . ASP A 1 133 ? -3.151 -14.168 -0.162 1.00 82.88 133 ASP A CA 1
ATOM 1072 C C . ASP A 1 133 ? -2.864 -14.049 -1.673 1.00 82.88 133 ASP A C 1
ATOM 1074 O O . ASP A 1 133 ? -2.896 -15.061 -2.372 1.00 82.88 133 ASP A O 1
ATOM 1078 N N . ASN A 1 134 ? -2.633 -12.836 -2.199 1.00 74.31 134 ASN A N 1
ATOM 1079 C CA . ASN A 1 134 ? -2.605 -12.589 -3.650 1.00 74.31 134 ASN A CA 1
ATOM 1080 C C . ASN A 1 134 ? -1.303 -12.018 -4.216 1.00 74.31 134 ASN A C 1
ATOM 1082 O O . ASN A 1 134 ? -1.124 -12.135 -5.426 1.00 74.31 134 ASN A O 1
ATOM 1086 N N . ASP A 1 135 ? -0.447 -11.394 -3.403 1.00 66.81 135 ASP A N 1
ATOM 1087 C CA . ASP A 1 135 ? 0.785 -10.768 -3.890 1.00 66.81 135 ASP A CA 1
ATOM 1088 C C . ASP A 1 135 ? 1.991 -11.652 -3.505 1.00 66.81 135 ASP A C 1
ATOM 1090 O O . ASP A 1 135 ? 2.195 -11.926 -2.325 1.00 66.81 135 ASP A O 1
ATOM 1094 N N . ASP A 1 136 ? 2.810 -12.082 -4.468 1.00 60.66 136 ASP A N 1
ATOM 1095 C CA . ASP A 1 136 ? 4.107 -12.735 -4.261 1.00 60.66 136 ASP A CA 1
ATOM 1096 C C . ASP A 1 136 ? 5.115 -11.703 -3.752 1.00 60.66 136 ASP A C 1
ATOM 1098 O O . ASP A 1 136 ? 5.358 -10.641 -4.336 1.00 60.66 136 ASP A O 1
ATOM 1102 N N . TRP A 1 137 ? 5.722 -12.034 -2.617 1.00 53.28 137 TRP A N 1
ATOM 1103 C CA . TRP A 1 137 ? 6.394 -11.108 -1.711 1.00 53.28 137 TRP A CA 1
ATOM 1104 C C . TRP A 1 137 ? 7.737 -10.613 -2.282 1.00 53.28 137 TRP A C 1
ATOM 1106 O O . TRP A 1 137 ? 8.367 -9.732 -1.699 1.00 53.28 137 TRP A O 1
ATOM 1116 N N . ASN A 1 138 ? 8.152 -11.146 -3.438 1.00 52.69 138 ASN A N 1
ATOM 1117 C CA . ASN A 1 138 ? 9.445 -10.912 -4.076 1.00 52.69 138 ASN A CA 1
ATOM 1118 C C . ASN A 1 138 ? 9.380 -10.176 -5.430 1.00 52.69 138 ASN A C 1
ATOM 1120 O O . ASN A 1 138 ? 10.438 -9.774 -5.934 1.00 52.69 138 ASN A O 1
ATOM 1124 N N . GLY A 1 139 ? 8.196 -9.967 -6.020 1.00 51.84 139 GLY A N 1
ATOM 1125 C CA . GLY A 1 139 ? 8.032 -9.435 -7.382 1.00 51.84 139 GLY A CA 1
ATOM 1126 C C . GLY A 1 139 ? 7.253 -8.119 -7.466 1.00 51.84 139 GLY A C 1
ATOM 1127 O O . GLY A 1 139 ? 6.494 -7.769 -6.568 1.00 51.84 139 GLY A O 1
ATOM 1128 N N . LEU A 1 140 ? 7.391 -7.394 -8.585 1.00 54.66 140 LEU A N 1
ATOM 1129 C CA . LEU A 1 140 ? 6.422 -6.375 -9.039 1.00 54.66 140 LEU A CA 1
ATOM 1130 C C . LEU A 1 140 ? 5.128 -7.058 -9.498 1.00 54.66 140 LEU A C 1
ATOM 1132 O O . LEU A 1 140 ? 4.691 -6.911 -10.647 1.00 54.66 140 LEU A O 1
ATOM 1136 N N . GLU A 1 141 ? 4.576 -7.897 -8.625 1.00 60.00 141 GLU A N 1
ATOM 1137 C CA . GLU A 1 141 ? 3.547 -8.832 -9.017 1.00 60.00 141 GLU A CA 1
ATOM 1138 C C . GLU A 1 141 ? 2.275 -8.106 -9.440 1.00 60.00 141 GLU A C 1
ATOM 1140 O O . GLU A 1 141 ? 2.091 -6.894 -9.259 1.00 60.00 141 GLU A O 1
ATOM 1145 N N . ASP A 1 142 ? 1.437 -8.841 -10.152 1.00 65.75 142 ASP A N 1
ATOM 1146 C CA . ASP A 1 142 ? 0.239 -8.323 -10.771 1.00 65.75 142 ASP A CA 1
ATOM 1147 C C . ASP A 1 142 ? -0.806 -7.912 -9.724 1.00 65.75 142 ASP A C 1
ATOM 1149 O O . ASP A 1 142 ? -1.747 -8.646 -9.424 1.00 65.75 142 ASP A O 1
ATOM 1153 N N . ILE A 1 143 ? -0.652 -6.686 -9.210 1.00 73.25 143 ILE A N 1
ATOM 1154 C CA . ILE A 1 143 ? -1.559 -6.076 -8.235 1.00 73.25 143 ILE A CA 1
ATOM 1155 C C . ILE A 1 143 ? -3.007 -5.994 -8.727 1.00 73.25 143 ILE A C 1
ATOM 1157 O O . ILE A 1 143 ? -3.885 -5.657 -7.946 1.00 73.25 143 ILE A O 1
ATOM 1161 N N . SER A 1 144 ? -3.305 -6.289 -9.997 1.00 72.50 144 SER A N 1
ATOM 1162 C CA . SER A 1 144 ? -4.679 -6.268 -10.507 1.00 72.50 144 SER A CA 1
ATOM 1163 C C . SER A 1 144 ? -5.609 -7.212 -9.728 1.00 72.50 144 SER A C 1
ATOM 1165 O O . SER A 1 144 ? -6.777 -6.879 -9.493 1.00 72.50 144 SER A O 1
ATOM 1167 N N . LYS A 1 145 ? -5.095 -8.360 -9.257 1.00 74.25 145 LYS A N 1
ATOM 1168 C CA . LYS A 1 145 ? -5.858 -9.318 -8.440 1.00 74.25 145 LYS A CA 1
ATOM 1169 C C . LYS A 1 145 ? -6.207 -8.746 -7.069 1.00 74.25 145 LYS A C 1
ATOM 1171 O O . LYS A 1 145 ? -7.376 -8.779 -6.671 1.00 74.25 145 LYS A O 1
ATOM 1176 N N . SER A 1 146 ? -5.218 -8.197 -6.367 1.00 82.12 146 SER A N 1
ATOM 1177 C CA . SER A 1 146 ? -5.426 -7.568 -5.064 1.00 82.12 146 SER A CA 1
ATOM 1178 C C . SER A 1 146 ? -6.268 -6.298 -5.198 1.00 82.12 146 SER A C 1
ATOM 1180 O O . SER A 1 146 ? -7.223 -6.142 -4.446 1.00 82.12 146 SER A O 1
ATOM 1182 N N . GLN A 1 147 ? -6.045 -5.462 -6.217 1.00 84.94 147 GLN A N 1
ATOM 1183 C CA . GLN A 1 147 ? -6.835 -4.254 -6.496 1.00 84.94 147 GLN A CA 1
ATOM 1184 C C . GLN A 1 147 ? -8.332 -4.546 -6.646 1.00 84.94 147 GLN A C 1
ATOM 1186 O O . GLN A 1 147 ? -9.150 -3.845 -6.051 1.00 84.94 147 GLN A O 1
ATOM 1191 N N . LYS A 1 148 ? -8.718 -5.587 -7.398 1.00 85.75 148 LYS A N 1
ATOM 1192 C CA . LYS A 1 148 ? -10.137 -5.945 -7.562 1.00 85.75 148 LYS A CA 1
ATOM 1193 C C . LYS A 1 148 ? -10.787 -6.341 -6.235 1.00 85.75 148 LYS A C 1
ATOM 1195 O O . LYS A 1 148 ? -11.926 -5.960 -5.981 1.00 85.75 148 LYS A O 1
ATOM 1200 N N . SER A 1 149 ? -10.084 -7.115 -5.413 1.00 88.38 149 SER A N 1
ATOM 1201 C CA . SER A 1 149 ? -10.591 -7.577 -4.116 1.00 88.38 149 SER A CA 1
ATOM 1202 C C . SER A 1 149 ? -10.625 -6.443 -3.091 1.00 88.38 149 SER A C 1
ATOM 1204 O O . SER A 1 149 ? -11.639 -6.252 -2.430 1.00 88.38 149 SER A O 1
ATOM 1206 N N . ILE A 1 150 ? -9.569 -5.628 -3.031 1.00 89.50 150 ILE A N 1
ATOM 1207 C CA . ILE A 1 150 ? -9.489 -4.436 -2.181 1.00 89.50 150 ILE A CA 1
ATOM 1208 C C . ILE A 1 150 ? -10.610 -3.460 -2.526 1.00 89.50 150 ILE A C 1
ATOM 1210 O O . ILE A 1 150 ? -11.263 -2.942 -1.630 1.00 89.50 150 ILE A O 1
ATOM 1214 N N . LYS A 1 151 ? -10.874 -3.227 -3.816 1.00 90.25 151 LYS A N 1
ATOM 1215 C CA . LYS A 1 151 ? -11.940 -2.317 -4.242 1.00 90.25 151 LYS A CA 1
ATOM 1216 C C . LYS A 1 151 ? -13.299 -2.701 -3.647 1.00 90.25 151 LYS A C 1
ATOM 1218 O O . LYS A 1 151 ? -13.997 -1.817 -3.170 1.00 90.25 151 LYS A O 1
ATOM 1223 N N . LYS A 1 152 ? -13.627 -3.998 -3.592 1.00 89.69 152 LYS A N 1
ATOM 1224 C CA . LYS A 1 152 ? -14.866 -4.479 -2.954 1.00 89.69 152 LYS A CA 1
ATOM 1225 C C . LYS A 1 152 ? -14.912 -4.137 -1.464 1.00 89.69 152 LYS A C 1
ATOM 1227 O O . LYS A 1 152 ? -15.868 -3.520 -1.022 1.00 89.69 152 LYS A O 1
ATOM 1232 N N . VAL A 1 153 ? -13.835 -4.428 -0.729 1.00 90.38 153 VAL A N 1
ATOM 1233 C CA . VAL A 1 153 ? -13.705 -4.087 0.703 1.00 90.38 153 VAL A CA 1
ATOM 1234 C C . VAL A 1 153 ? -13.864 -2.583 0.951 1.00 90.38 153 VAL A C 1
ATOM 1236 O O . VAL A 1 153 ? -14.364 -2.149 1.989 1.00 90.38 153 VAL A O 1
ATOM 1239 N N . LEU A 1 154 ? -13.410 -1.746 0.017 1.00 89.00 154 LEU A N 1
ATOM 1240 C CA . LEU A 1 154 ? -13.515 -0.294 0.141 1.00 89.00 154 LEU A CA 1
ATOM 1241 C C . LEU A 1 154 ? -14.923 0.240 -0.160 1.00 89.00 154 LEU A C 1
ATOM 1243 O O . LEU A 1 154 ? -15.305 1.234 0.459 1.00 89.00 154 LEU A O 1
ATOM 1247 N N . GLU A 1 155 ? -15.666 -0.407 -1.060 1.00 87.12 155 GLU A N 1
ATOM 1248 C CA . GLU A 1 155 ? -17.030 -0.037 -1.468 1.00 87.12 155 GLU A CA 1
ATOM 1249 C C . GLU A 1 155 ? -18.121 -0.511 -0.487 1.00 87.12 155 GLU A C 1
ATOM 1251 O O . GLU A 1 155 ? -19.173 0.127 -0.416 1.00 87.12 155 GLU A O 1
ATOM 1256 N N . GLU A 1 156 ? -17.863 -1.579 0.274 1.00 71.81 156 GLU A N 1
ATOM 1257 C CA . GLU A 1 156 ? -18.730 -2.121 1.343 1.00 71.81 156 GLU A CA 1
ATOM 1258 C C . GLU A 1 156 ? -18.661 -1.316 2.656 1.00 71.81 156 GLU A C 1
ATOM 1260 O O . GLU A 1 156 ? -19.713 -1.132 3.308 1.00 71.81 156 GLU A O 1
#

pLDDT: mean 88.53, std 10.11, range [48.25, 97.69]

Radius of gyration: 22.56 Å; Cα contacts (8 Å, |Δi|>4): 126; chains: 1; bounding box: 59×26×75 Å

Foldseek 3Di:
DDPCDVVNVVVVVVVVVVVVVVVVVVVLVVVLFVQLLVLVLQLLCLLVVLLVVCVVCVVVDDLVVLLVSLLVSLVRNQVSLVSNLVSLVVDPVNVVSVVQPCNVLSNCRSVDDSVCSVLNSVLSVVLSVLCVVQPDSPHVDDCVSSRVVSNVSVVD

Mean predicted aligned error: 6.18 Å

Sequence (156 aa):
MNNIKIKDIIIVILAIALAFSVYCIIKENEAIADGIKSSRQGLRNEINGFADKYEKSWNKMNNGEKKEALENFQSEALPHIATSRWLGRKSVFYKKYEEDVLYMFIENIGATSNKKLDTSFLKVKEILKIIKDNDDWNGLEDISKSQKSIKKVLEE

Secondary structure (DSSP, 8-state):
-----HHHHHHHHHHHHHHHHHHHHHHHHHHHHHHHHHHHHHHHHHHHHHHHHHTTTGGGS-HHHHHHHHHHHHHHHHHHHHHHHHHHHH-TTSGGGTT-THHHHHHHHTT--GGGHHHHHHHHHHHHHHHHHHS-TTS---THHHHHHHHHHHH-